Protein AF-A0A2E9N317-F1 (afdb_monomer_lite)

Radius of gyration: 18.7 Å; chains: 1; bounding box: 47×30×48 Å

Foldseek 3Di:
DDDDDDDDDPPPPDPVVPPDDDPPRDDDWDWDADPVRDIDIPVVCPPHDDDDDDDDDPPPPD

Structure (mmCIF, N/CA/C/O backbone):
data_AF-A0A2E9N317-F1
#
_entry.id   AF-A0A2E9N317-F1
#
loop_
_atom_site.group_PDB
_atom_site.id
_atom_site.type_symbol
_atom_site.label_atom_id
_atom_site.label_alt_id
_atom_site.label_comp_id
_atom_site.label_asym_id
_atom_site.label_entity_id
_atom_site.label_seq_id
_atom_site.pdbx_PDB_ins_code
_atom_site.Cartn_x
_atom_site.Cartn_y
_atom_site.Cartn_z
_atom_site.occupancy
_atom_site.B_iso_or_equ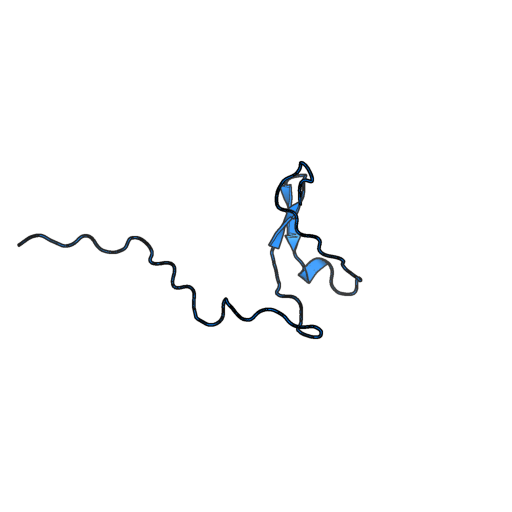iv
_atom_site.auth_seq_id
_atom_site.auth_comp_id
_atom_site.auth_asym_id
_atom_site.auth_atom_id
_atom_site.pdbx_PDB_model_num
ATOM 1 N N . MET A 1 1 ? 37.044 0.916 36.286 1.00 44.22 1 MET A N 1
ATOM 2 C CA . MET A 1 1 ? 35.883 0.015 36.107 1.00 44.22 1 MET A CA 1
ATOM 3 C C . MET A 1 1 ? 34.640 0.867 35.881 1.00 44.22 1 MET A C 1
ATOM 5 O O . MET A 1 1 ? 34.063 1.346 36.845 1.00 44.22 1 MET A O 1
ATOM 9 N N . ALA A 1 2 ? 34.260 1.110 34.627 1.00 40.16 2 ALA A N 1
ATOM 10 C CA . ALA A 1 2 ? 32.998 1.764 34.282 1.00 40.16 2 ALA A CA 1
ATOM 11 C C . ALA A 1 2 ? 32.164 0.755 33.489 1.00 40.16 2 ALA A C 1
ATOM 13 O O . ALA A 1 2 ? 32.618 0.235 32.471 1.00 40.16 2 ALA A O 1
ATOM 14 N N . ARG A 1 3 ? 30.988 0.407 34.018 1.00 43.22 3 ARG A N 1
ATOM 15 C CA . ARG A 1 3 ? 30.038 -0.495 33.365 1.00 43.22 3 ARG A CA 1
ATOM 16 C C . ARG A 1 3 ? 29.474 0.222 32.139 1.00 43.22 3 ARG A C 1
ATOM 18 O O . ARG A 1 3 ? 28.857 1.272 32.275 1.00 43.22 3 ARG A O 1
ATOM 25 N N . SER A 1 4 ? 29.744 -0.337 30.963 1.00 43.44 4 SER A N 1
ATOM 26 C CA . SER A 1 4 ? 29.181 0.096 29.686 1.00 43.44 4 SER A CA 1
ATOM 27 C C . SER A 1 4 ? 27.669 -0.151 29.693 1.00 43.44 4 SER A C 1
ATOM 29 O O . SER A 1 4 ? 27.219 -1.232 30.072 1.00 43.44 4 SER A O 1
ATOM 31 N N . VAL A 1 5 ? 26.893 0.866 29.329 1.00 56.09 5 VAL A N 1
ATOM 32 C CA . VAL A 1 5 ? 25.436 0.787 29.169 1.00 56.09 5 VAL A CA 1
ATOM 33 C C . VAL A 1 5 ? 25.155 0.096 27.827 1.00 56.09 5 VAL A C 1
ATOM 35 O O . VAL A 1 5 ? 25.648 0.594 26.813 1.00 56.09 5 VAL A O 1
ATOM 38 N N . PRO A 1 6 ? 24.421 -1.031 27.754 1.00 49.81 6 PRO A N 1
ATOM 39 C CA . PRO A 1 6 ? 24.160 -1.674 26.475 1.00 49.81 6 PRO A CA 1
ATOM 40 C C . PRO A 1 6 ? 22.871 -1.154 25.819 1.00 49.81 6 PRO A C 1
ATOM 42 O O . PRO A 1 6 ? 21.888 -0.851 26.488 1.00 49.81 6 PRO A O 1
ATOM 45 N N . ALA A 1 7 ? 22.894 -1.175 24.484 1.00 52.06 7 ALA A N 1
ATOM 46 C CA . ALA A 1 7 ? 21.753 -1.237 23.568 1.00 52.06 7 ALA A CA 1
ATOM 47 C C . ALA A 1 7 ? 20.848 0.007 23.432 1.00 52.06 7 ALA A C 1
ATOM 49 O O . ALA A 1 7 ? 19.731 0.049 23.937 1.00 52.06 7 ALA A O 1
ATOM 50 N N . ILE A 1 8 ? 21.253 0.937 22.562 1.00 54.34 8 ILE A N 1
ATOM 51 C CA . ILE A 1 8 ? 20.300 1.703 21.745 1.00 54.34 8 ILE A CA 1
ATOM 52 C C . ILE A 1 8 ? 20.282 1.048 20.363 1.00 54.34 8 ILE A C 1
ATOM 54 O O . ILE A 1 8 ? 21.132 1.314 19.526 1.00 54.34 8 ILE A O 1
ATOM 58 N N . ILE A 1 9 ? 19.362 0.093 20.213 1.00 57.84 9 ILE A N 1
ATOM 59 C CA . ILE A 1 9 ? 18.648 -0.310 18.990 1.00 57.84 9 ILE A CA 1
ATOM 60 C C . ILE A 1 9 ? 19.353 0.094 17.679 1.00 57.84 9 ILE A C 1
ATOM 62 O O . ILE A 1 9 ? 18.909 0.983 16.954 1.00 57.84 9 ILE A O 1
ATOM 66 N N . GLU A 1 10 ? 20.428 -0.613 17.335 1.00 52.84 10 GLU A N 1
ATOM 67 C CA . GLU A 1 10 ? 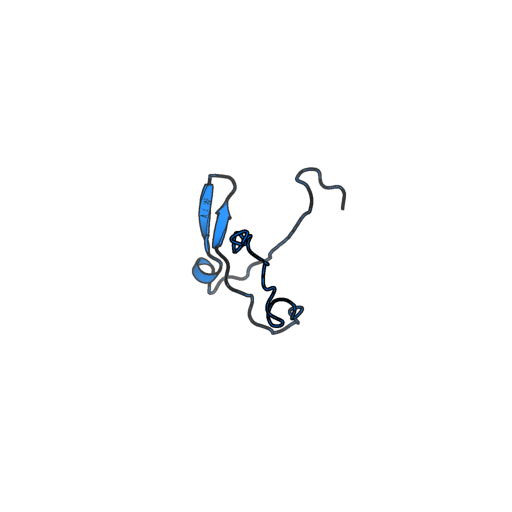20.911 -0.649 15.958 1.00 52.84 10 GLU A CA 1
ATOM 68 C C . GLU A 1 10 ? 19.809 -1.342 15.149 1.00 52.84 10 GLU A C 1
ATOM 70 O O . GLU A 1 10 ? 19.603 -2.557 15.266 1.00 52.84 10 GLU A O 1
ATOM 75 N N . ARG A 1 11 ? 19.036 -0.569 14.376 1.00 60.84 11 ARG A N 1
ATOM 76 C CA . ARG A 1 11 ? 18.131 -1.107 13.357 1.00 60.84 11 ARG A CA 1
ATOM 77 C C . ARG A 1 11 ? 18.975 -1.975 12.430 1.00 60.84 11 ARG A C 1
ATOM 79 O O . ARG A 1 11 ? 19.540 -1.482 11.457 1.00 60.84 11 ARG A O 1
ATOM 86 N N . ARG A 1 12 ? 19.037 -3.281 12.694 1.00 61.25 12 ARG A N 1
ATOM 87 C CA . ARG A 1 12 ? 19.521 -4.252 11.719 1.00 61.25 12 ARG A CA 1
ATOM 88 C C . ARG A 1 12 ? 18.525 -4.239 10.569 1.00 61.25 12 ARG A C 1
ATOM 90 O O . ARG A 1 12 ? 17.566 -5.003 10.560 1.00 61.25 12 ARG A O 1
ATOM 97 N N . ARG A 1 13 ? 18.737 -3.349 9.600 1.00 60.97 13 ARG A N 1
ATOM 98 C CA . ARG A 1 13 ? 18.195 -3.515 8.258 1.00 60.97 13 ARG A CA 1
ATOM 99 C C . ARG A 1 13 ? 18.828 -4.802 7.743 1.00 60.97 13 ARG A C 1
ATOM 101 O O . ARG A 1 13 ? 19.969 -4.802 7.289 1.00 60.97 13 ARG A O 1
ATOM 108 N N . THR A 1 14 ? 18.139 -5.922 7.924 1.00 54.66 14 THR A N 1
ATOM 109 C CA . THR A 1 14 ? 18.556 -7.183 7.325 1.00 54.66 14 THR A CA 1
ATOM 110 C C . THR A 1 14 ? 18.613 -6.972 5.816 1.00 54.66 14 THR A C 1
ATOM 112 O O . THR A 1 14 ? 17.803 -6.251 5.234 1.00 54.66 14 THR A O 1
ATOM 115 N N . LYS A 1 15 ? 19.611 -7.581 5.180 1.00 50.28 15 LYS A N 1
ATOM 116 C CA . LYS A 1 15 ? 19.882 -7.512 3.737 1.00 50.28 15 LYS A CA 1
ATOM 117 C C . LYS A 1 15 ? 18.692 -7.971 2.867 1.00 50.28 15 LYS A C 1
ATOM 119 O O . LYS A 1 15 ? 18.689 -7.734 1.666 1.00 50.28 15 LYS A O 1
ATOM 124 N N . GLU A 1 16 ? 17.674 -8.580 3.477 1.00 57.09 16 GLU A N 1
ATOM 125 C CA . GLU A 1 16 ? 16.398 -8.936 2.847 1.00 57.09 16 GLU A CA 1
ATOM 126 C C . GLU A 1 16 ? 15.428 -7.754 2.673 1.00 57.09 16 GLU A C 1
ATOM 128 O O . GLU A 1 16 ? 14.579 -7.790 1.790 1.00 57.09 16 GLU A O 1
ATOM 133 N N . MET A 1 17 ? 15.578 -6.664 3.435 1.00 57.16 17 MET A N 1
ATOM 134 C CA . MET A 1 17 ? 14.673 -5.502 3.390 1.00 57.16 17 MET A CA 1
ATOM 135 C C . MET A 1 17 ? 14.878 -4.581 2.177 1.00 57.16 17 MET A C 1
ATOM 137 O O . MET A 1 17 ? 14.238 -3.538 2.081 1.00 57.16 17 MET A O 1
ATOM 141 N N . SER A 1 18 ? 15.792 -4.918 1.265 1.00 59.56 18 SER A N 1
ATOM 142 C CA . SER A 1 18 ? 16.159 -4.069 0.125 1.00 59.56 18 SER A CA 1
ATOM 143 C C . SER A 1 18 ? 15.989 -4.746 -1.231 1.00 59.56 18 SER A C 1
ATOM 145 O O . SER A 1 18 ? 16.584 -4.293 -2.211 1.00 59.56 18 SER A O 1
ATOM 147 N N . ARG A 1 19 ? 15.203 -5.826 -1.334 1.00 75.25 19 ARG A N 1
ATOM 148 C CA . ARG A 1 19 ? 14.791 -6.283 -2.661 1.00 75.25 19 ARG A CA 1
ATOM 149 C C . ARG A 1 19 ? 13.740 -5.312 -3.190 1.00 75.25 19 ARG A C 1
ATOM 151 O O . ARG A 1 19 ? 12.616 -5.277 -2.703 1.00 75.25 19 ARG A O 1
ATOM 158 N N . MET A 1 20 ? 14.123 -4.527 -4.193 1.00 84.31 20 MET A N 1
ATOM 159 C CA . MET A 1 20 ? 13.166 -3.775 -4.996 1.00 84.31 20 MET A CA 1
ATOM 160 C C . MET A 1 20 ? 12.206 -4.780 -5.637 1.00 84.31 20 MET A C 1
ATOM 162 O O . MET A 1 20 ? 12.657 -5.704 -6.324 1.00 84.31 20 MET A O 1
ATOM 166 N N . ILE A 1 21 ? 10.913 -4.644 -5.337 1.00 88.00 21 ILE A N 1
ATOM 167 C CA . ILE A 1 21 ? 9.874 -5.497 -5.916 1.00 88.00 21 ILE A CA 1
ATOM 168 C C . ILE A 1 21 ? 9.883 -5.338 -7.437 1.00 88.00 21 ILE A C 1
ATOM 170 O O . ILE A 1 21 ? 10.139 -4.248 -7.954 1.00 88.00 21 ILE A O 1
ATOM 174 N N . LYS A 1 22 ? 9.648 -6.436 -8.148 1.00 91.12 22 LYS 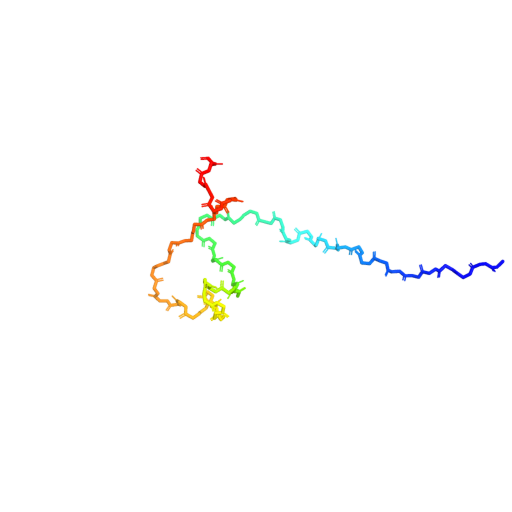A N 1
ATOM 175 C CA . LYS A 1 22 ? 9.559 -6.456 -9.609 1.00 91.12 22 LYS A CA 1
ATOM 176 C C . LYS A 1 22 ? 8.149 -6.829 -10.039 1.00 91.12 22 LYS A C 1
ATOM 178 O O . LYS A 1 22 ? 7.368 -7.364 -9.257 1.00 91.12 22 LYS A O 1
ATOM 183 N N . GLU A 1 23 ? 7.829 -6.566 -11.298 1.00 92.69 23 GLU A N 1
ATOM 184 C CA . GLU A 1 23 ? 6.581 -7.041 -11.892 1.00 92.69 23 GLU A CA 1
ATOM 185 C C . GLU A 1 23 ? 6.459 -8.565 -11.748 1.00 92.69 23 GLU A C 1
ATOM 187 O O . GLU A 1 23 ? 7.423 -9.303 -11.960 1.00 92.69 23 GLU A O 1
ATOM 192 N N . GLY A 1 24 ? 5.273 -9.026 -11.351 1.00 93.50 24 GLY A N 1
ATOM 193 C CA . GLY A 1 24 ? 4.996 -10.437 -11.079 1.00 93.50 24 GLY A CA 1
ATOM 194 C C . GLY A 1 24 ? 5.385 -10.921 -9.677 1.00 93.50 24 GLY A C 1
ATOM 195 O O . GLY A 1 24 ? 4.882 -11.967 -9.265 1.00 93.50 24 GLY A O 1
ATOM 196 N N . ASP A 1 25 ? 6.202 -10.178 -8.916 1.00 93.25 25 ASP A N 1
ATOM 197 C CA . ASP A 1 25 ? 6.417 -10.496 -7.500 1.00 93.25 25 ASP A CA 1
ATOM 198 C C . ASP A 1 25 ? 5.089 -10.290 -6.731 1.00 93.25 25 ASP A C 1
ATOM 200 O O . ASP A 1 25 ? 4.374 -9.310 -6.974 1.00 93.25 25 ASP A O 1
ATOM 204 N N . PRO A 1 26 ? 4.725 -11.185 -5.793 1.00 90.94 26 PRO A N 1
ATOM 205 C CA . PRO A 1 26 ? 3.560 -10.967 -4.947 1.00 90.94 26 PRO A CA 1
ATOM 206 C C . PRO A 1 26 ? 3.760 -9.708 -4.095 1.00 90.94 26 PRO A C 1
ATOM 208 O O . PRO A 1 26 ? 4.832 -9.499 -3.520 1.00 90.94 26 PRO A O 1
ATOM 211 N N . ALA A 1 27 ? 2.717 -8.881 -3.994 1.00 91.44 27 ALA A N 1
ATOM 212 C CA . ALA A 1 27 ? 2.745 -7.699 -3.143 1.00 91.44 27 ALA A CA 1
ATOM 213 C C . ALA A 1 27 ? 3.025 -8.106 -1.679 1.00 91.44 27 ALA A C 1
ATOM 215 O O . ALA A 1 27 ? 2.361 -9.020 -1.176 1.00 91.44 27 ALA A O 1
ATOM 216 N N . PRO A 1 28 ? 3.985 -7.458 -0.990 1.00 90.94 28 PRO A N 1
ATOM 217 C CA . PRO A 1 28 ? 4.208 -7.686 0.432 1.00 90.94 28 PRO A CA 1
ATOM 218 C C . PRO A 1 28 ? 2.938 -7.387 1.226 1.00 90.94 28 PRO A C 1
ATOM 220 O O . PRO A 1 28 ? 2.276 -6.380 0.972 1.00 90.94 28 PRO A O 1
ATOM 223 N N . ASP A 1 29 ? 2.606 -8.245 2.188 1.00 93.19 29 ASP A N 1
ATOM 224 C CA . ASP A 1 29 ? 1.476 -7.979 3.077 1.00 93.19 29 ASP A CA 1
ATOM 225 C C . ASP A 1 29 ? 1.792 -6.776 3.975 1.00 93.19 29 ASP A C 1
ATOM 227 O O . ASP A 1 29 ? 2.937 -6.576 4.397 1.00 93.19 29 ASP A O 1
ATOM 231 N N . PHE A 1 30 ? 0.774 -5.971 4.258 1.00 92.94 30 PHE A N 1
ATOM 232 C CA . PHE A 1 30 ? 0.884 -4.829 5.155 1.00 92.94 30 PHE A CA 1
ATOM 233 C C . PHE A 1 30 ? -0.441 -4.562 5.857 1.00 92.94 30 PHE A C 1
ATOM 235 O O . PHE A 1 30 ? -1.517 -4.885 5.350 1.00 92.94 30 PHE A O 1
ATOM 242 N N . THR A 1 31 ? -0.326 -3.903 7.005 1.00 97.25 31 THR A N 1
ATOM 243 C CA . THR A 1 31 ? -1.443 -3.377 7.783 1.00 97.25 31 THR A CA 1
ATOM 244 C C . THR A 1 31 ? -1.236 -1.877 7.962 1.00 97.25 31 THR A C 1
ATOM 246 O O . THR A 1 31 ? -0.136 -1.443 8.308 1.00 97.25 31 THR A O 1
ATOM 249 N N . THR A 1 32 ? -2.270 -1.082 7.706 1.00 94.88 32 THR A N 1
ATOM 250 C CA . THR A 1 32 ? -2.263 0.378 7.872 1.00 94.88 32 THR A CA 1
ATOM 251 C C . THR A 1 32 ? -3.562 0.847 8.515 1.00 94.88 32 THR A C 1
ATOM 253 O O . THR A 1 32 ? -4.510 0.078 8.647 1.00 94.88 32 TH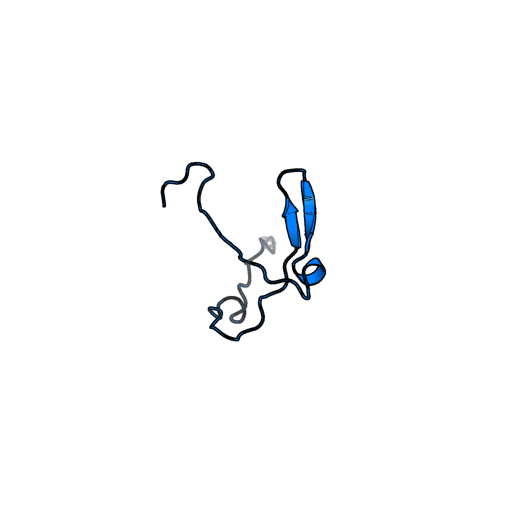R A O 1
ATOM 256 N N . LEU A 1 33 ? -3.602 2.119 8.897 1.00 96.38 33 LEU A N 1
ATOM 257 C CA . LEU A 1 33 ? -4.835 2.800 9.262 1.00 96.38 33 LEU A CA 1
ATOM 258 C C . LEU A 1 33 ? -5.373 3.573 8.059 1.00 96.38 33 LEU A C 1
ATOM 260 O O . LEU A 1 33 ? -4.597 4.170 7.306 1.00 96.38 33 LEU A O 1
ATOM 264 N N . ASP A 1 34 ? -6.689 3.555 7.881 1.00 93.25 34 ASP A N 1
ATOM 265 C CA . ASP A 1 34 ? -7.371 4.451 6.954 1.00 93.25 34 ASP A CA 1
ATOM 266 C C . ASP A 1 34 ? -7.519 5.873 7.533 1.00 93.25 34 ASP A C 1
ATOM 268 O O . ASP A 1 34 ? -7.119 6.171 8.661 1.00 93.25 34 ASP A O 1
ATOM 272 N N . HIS A 1 35 ? -8.119 6.773 6.752 1.00 90.62 35 HIS A N 1
ATOM 273 C CA . HIS A 1 35 ? -8.338 8.173 7.133 1.00 90.62 35 HIS A CA 1
ATOM 274 C C . HIS A 1 35 ? -9.273 8.376 8.341 1.00 90.62 35 HIS A C 1
ATOM 276 O O . HIS A 1 35 ? -9.327 9.477 8.885 1.00 90.62 35 HIS A O 1
ATOM 282 N N . THR A 1 36 ? -10.005 7.344 8.760 1.00 97.12 36 THR A N 1
ATOM 283 C CA . THR A 1 36 ? -10.870 7.351 9.949 1.00 97.12 36 THR A CA 1
ATOM 284 C C . THR A 1 36 ? -10.249 6.618 11.139 1.00 97.12 36 THR A C 1
ATOM 286 O O . THR A 1 36 ? -10.816 6.632 12.229 1.00 97.12 36 THR A O 1
ATOM 289 N N . GLY A 1 37 ? -9.067 6.020 10.957 1.00 96.94 37 GLY A N 1
ATOM 290 C CA . GLY A 1 37 ? -8.361 5.259 11.982 1.00 96.94 37 GLY A CA 1
ATOM 291 C C . GLY A 1 37 ? -8.737 3.778 12.042 1.00 96.94 37 GLY A C 1
ATOM 292 O O . GLY A 1 37 ? -8.329 3.112 12.992 1.00 96.94 37 GLY A O 1
ATOM 293 N N . ASN A 1 38 ? -9.478 3.243 11.065 1.00 97.94 38 ASN A N 1
ATOM 294 C CA . ASN A 1 38 ? -9.745 1.805 11.017 1.00 97.94 38 ASN A CA 1
ATOM 295 C C . ASN A 1 38 ? -8.528 1.052 10.491 1.00 97.94 38 ASN A C 1
ATOM 297 O O . ASN A 1 38 ? -7.847 1.514 9.574 1.00 97.94 38 ASN A O 1
ATOM 301 N N . GLU A 1 39 ? -8.297 -0.141 11.032 1.00 97.94 39 GLU A N 1
ATOM 302 C CA . GLU A 1 39 ? -7.278 -1.046 10.518 1.00 97.94 39 GLU A CA 1
ATOM 303 C C . GLU A 1 39 ? -7.693 -1.610 9.153 1.00 97.94 39 GLU A C 1
ATOM 305 O O . GLU A 1 39 ? -8.807 -2.101 8.977 1.00 97.94 39 GLU A O 1
ATOM 310 N N . VAL A 1 40 ? -6.770 -1.558 8.194 1.00 96.50 40 VAL A N 1
ATOM 311 C CA . VAL A 1 40 ? -6.908 -2.156 6.867 1.00 96.50 40 VAL A CA 1
ATOM 312 C C . VAL A 1 40 ? -5.689 -3.025 6.596 1.00 96.50 40 VAL A C 1
ATOM 314 O O . VAL A 1 40 ? -4.550 -2.559 6.702 1.00 96.50 40 VAL A O 1
ATOM 317 N N . ARG A 1 41 ? -5.918 -4.279 6.200 1.00 97.50 41 ARG A N 1
ATOM 318 C CA . ARG A 1 41 ? -4.866 -5.218 5.796 1.00 97.50 41 ARG A CA 1
ATOM 319 C C . ARG A 1 41 ? -4.961 -5.482 4.303 1.00 97.50 41 ARG A C 1
ATOM 321 O O . ARG A 1 41 ? -6.054 -5.665 3.771 1.00 97.50 41 ARG A O 1
ATOM 328 N N . LEU A 1 42 ? -3.825 -5.571 3.612 1.00 95.88 42 LEU A N 1
ATOM 329 C CA . LEU A 1 42 ? -3.828 -5.919 2.186 1.00 95.88 42 LEU A CA 1
ATOM 330 C C . LEU A 1 42 ? -4.479 -7.292 1.942 1.00 95.88 42 LEU A C 1
ATOM 332 O O . LEU A 1 42 ? -5.185 -7.490 0.953 1.00 95.88 42 LEU A O 1
ATOM 336 N N . SER A 1 43 ? -4.267 -8.233 2.863 1.00 96.56 43 SER A N 1
ATOM 337 C CA . SER A 1 43 ? -4.859 -9.572 2.835 1.00 96.56 43 SER A CA 1
ATOM 338 C C . SER A 1 43 ? -6.393 -9.582 2.823 1.00 96.56 43 SER A C 1
ATOM 340 O O . SER A 1 43 ? -6.964 -10.491 2.215 1.00 96.56 43 SER A O 1
ATOM 342 N N . ASP A 1 44 ? -7.048 -8.571 3.396 1.00 97.38 44 ASP A N 1
ATOM 343 C CA . ASP A 1 44 ? -8.512 -8.453 3.405 1.00 97.38 44 ASP A CA 1
ATOM 344 C C . ASP A 1 44 ? -9.071 -8.087 2.015 1.00 97.38 44 ASP A C 1
ATOM 346 O O . ASP A 1 44 ? -10.238 -8.337 1.718 1.00 97.38 44 ASP A O 1
ATOM 350 N N . LEU A 1 45 ? -8.229 -7.550 1.122 1.00 95.69 45 LEU A N 1
ATOM 351 C CA . LEU A 1 45 ? -8.583 -7.169 -0.252 1.00 95.69 45 LEU A CA 1
ATOM 352 C C . LEU A 1 45 ? -8.305 -8.276 -1.286 1.00 95.69 45 LEU A C 1
ATOM 354 O O . LEU A 1 45 ? -8.390 -8.042 -2.496 1.00 95.69 45 LEU A O 1
ATOM 358 N N . LYS A 1 46 ? -7.959 -9.495 -0.849 1.00 95.31 46 LYS A N 1
ATOM 359 C CA . LYS A 1 46 ? -7.683 -10.617 -1.760 1.00 95.31 46 LYS A CA 1
ATOM 360 C C . LYS A 1 46 ? -8.858 -10.893 -2.704 1.00 95.31 46 LYS A C 1
ATOM 362 O O . LYS A 1 46 ? -10.018 -10.902 -2.309 1.00 95.31 46 LYS A O 1
ATOM 367 N N . GLY A 1 47 ? -8.531 -11.160 -3.969 1.00 95.69 47 GLY A N 1
ATOM 368 C CA . GLY A 1 47 ? -9.510 -11.387 -5.038 1.00 95.69 47 GLY A CA 1
ATOM 369 C C . G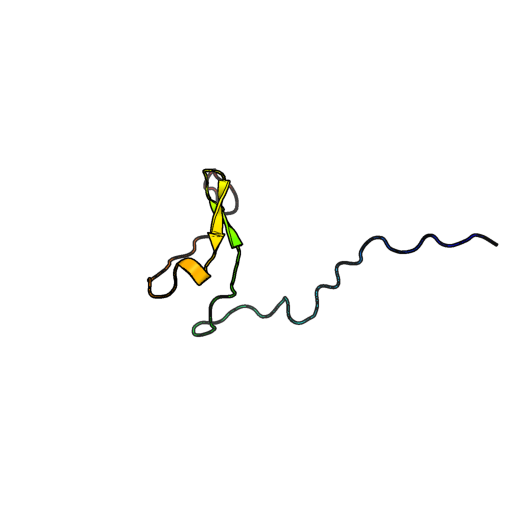LY A 1 47 ? -9.980 -10.110 -5.741 1.00 95.69 47 GLY A C 1
ATOM 370 O O . GLY A 1 47 ? -10.607 -10.202 -6.794 1.00 95.69 47 GLY A O 1
ATOM 371 N N . GLN A 1 48 ? -9.632 -8.931 -5.222 1.00 96.75 48 GLN A N 1
ATOM 372 C CA . GLN A 1 48 ? -9.917 -7.646 -5.857 1.00 96.75 48 GLN A CA 1
ATOM 373 C C . GLN A 1 48 ? -8.682 -7.112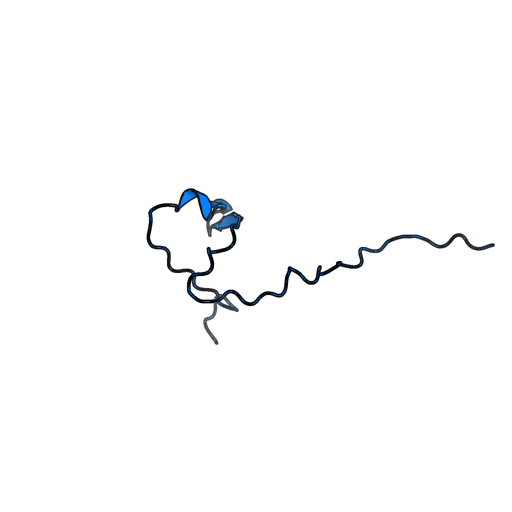 -6.594 1.00 96.75 48 GLN A C 1
ATOM 375 O O . GLN A 1 48 ? -7.541 -7.375 -6.208 1.00 96.75 48 GLN A O 1
ATOM 380 N N . LYS A 1 49 ? -8.899 -6.338 -7.664 1.00 95.69 49 LYS A N 1
ATOM 381 C CA . LYS A 1 49 ? -7.825 -5.553 -8.290 1.00 95.69 49 LYS A CA 1
ATOM 382 C C . LYS A 1 49 ? -7.601 -4.295 -7.458 1.00 95.69 49 LYS A C 1
ATOM 384 O O . LYS A 1 49 ? -8.526 -3.506 -7.295 1.00 95.69 49 LYS A O 1
ATOM 389 N N . VAL A 1 50 ? -6.381 -4.106 -6.966 1.00 94.44 50 VAL A N 1
ATOM 390 C CA . VAL A 1 50 ? -6.016 -2.997 -6.076 1.00 94.44 50 VAL A CA 1
ATOM 391 C C . VAL A 1 50 ? -4.945 -2.138 -6.743 1.00 94.44 50 VAL A C 1
ATOM 393 O O . VAL A 1 50 ? -3.942 -2.664 -7.221 1.00 94.44 50 VAL A O 1
ATOM 396 N N . TRP A 1 51 ? -5.143 -0.819 -6.756 1.00 93.94 51 TRP A N 1
ATOM 397 C CA . TRP A 1 51 ? -4.124 0.159 -7.142 1.00 93.94 51 TRP A CA 1
ATOM 398 C C . TRP A 1 51 ? -3.616 0.854 -5.878 1.00 93.94 51 TRP A C 1
ATOM 400 O O . TRP A 1 51 ? -4.384 1.521 -5.190 1.00 93.94 51 TRP A O 1
ATOM 410 N N . LEU A 1 52 ? -2.326 0.702 -5.570 1.00 91.31 52 LEU A N 1
ATOM 411 C CA . LEU A 1 52 ? -1.680 1.374 -4.443 1.00 91.31 52 LEU A CA 1
ATOM 412 C C . LEU A 1 52 ? -0.910 2.611 -4.922 1.00 91.31 52 LEU A C 1
ATOM 414 O O . LEU A 1 52 ? -0.051 2.504 -5.798 1.00 91.31 52 LEU A O 1
ATOM 418 N N . TRP A 1 53 ? -1.216 3.777 -4.355 1.00 88.88 53 TRP A N 1
ATOM 419 C CA . TRP A 1 53 ? -0.579 5.047 -4.707 1.00 88.88 53 TRP A CA 1
ATOM 420 C C . TRP A 1 53 ? 0.055 5.681 -3.466 1.00 88.88 53 TRP A C 1
ATOM 422 O O . TRP A 1 53 ? -0.639 6.053 -2.524 1.00 88.88 53 TRP A O 1
ATOM 432 N N . PHE A 1 54 ? 1.385 5.797 -3.467 1.00 86.44 54 PHE A N 1
ATOM 433 C CA . PHE A 1 54 ? 2.155 6.454 -2.410 1.00 86.44 54 PHE A CA 1
ATOM 434 C C . PHE A 1 54 ? 2.454 7.910 -2.785 1.00 86.44 54 PHE A C 1
ATOM 436 O O . PHE A 1 54 ? 2.891 8.181 -3.904 1.00 86.44 54 PHE A O 1
ATOM 443 N N . PHE A 1 55 ? 2.263 8.842 -1.849 1.00 82.31 55 PHE A N 1
ATOM 444 C CA . PHE A 1 55 ? 2.532 10.270 -2.039 1.00 82.31 55 PHE A CA 1
ATOM 445 C C . PHE A 1 55 ? 3.239 10.868 -0.812 1.00 82.31 55 PHE A C 1
ATOM 447 O O . PHE A 1 55 ? 3.039 10.414 0.313 1.00 82.31 55 PHE A O 1
ATOM 454 N N . SER A 1 56 ? 4.098 11.869 -1.031 1.00 76.38 56 SER A N 1
ATOM 455 C CA . SER A 1 56 ? 5.043 12.377 -0.016 1.00 76.38 56 SER A CA 1
ATOM 456 C C . SER A 1 56 ? 4.443 13.426 0.927 1.00 76.38 56 SER A C 1
ATOM 458 O O . SER A 1 56 ? 4.945 13.631 2.029 1.00 76.38 56 SER A O 1
ATOM 460 N N . SER A 1 57 ? 3.391 14.125 0.496 1.00 70.69 57 SER A N 1
ATOM 461 C CA . SER A 1 57 ? 2.704 15.154 1.279 1.00 70.69 57 SER A CA 1
ATOM 462 C C . SER A 1 57 ? 1.242 15.252 0.841 1.00 70.69 57 SER A C 1
ATOM 464 O O . SER A 1 57 ? 0.978 15.156 -0.361 1.00 70.69 57 SER A O 1
ATOM 466 N N . PRO A 1 58 ? 0.290 15.504 1.761 1.00 64.94 58 PRO A N 1
ATOM 467 C CA . PRO A 1 58 ? -1.117 15.725 1.414 1.00 64.94 58 PRO A CA 1
ATOM 468 C C . PRO A 1 58 ? -1.345 16.922 0.466 1.00 64.94 58 PRO A C 1
ATOM 470 O O . PRO A 1 58 ? -2.446 17.079 -0.049 1.00 64.94 58 PRO A O 1
ATOM 473 N N . GLY A 1 59 ? -0.319 17.752 0.219 1.00 62.50 59 GLY A N 1
ATOM 474 C CA . GLY A 1 59 ? -0.356 18.936 -0.650 1.00 62.50 59 GLY A CA 1
ATOM 475 C C . GLY A 1 59 ? 0.176 18.765 -2.082 1.00 62.50 59 GLY A C 1
ATOM 476 O O . GLY A 1 59 ? 0.392 19.770 -2.748 1.00 62.50 59 GLY A O 1
ATOM 477 N N . GLY A 1 60 ? 0.413 17.540 -2.566 1.00 56.28 60 GLY A N 1
ATOM 478 C CA . GLY A 1 60 ? 0.488 17.258 -4.013 1.00 56.28 60 GLY A CA 1
ATOM 479 C C . GLY A 1 60 ? 1.666 17.834 -4.817 1.00 56.28 60 GLY A C 1
ATOM 480 O O . GLY A 1 60 ? 1.598 17.837 -6.041 1.00 56.28 60 GLY A O 1
ATOM 481 N N . GLY A 1 61 ? 2.742 18.303 -4.184 1.00 59.19 61 GLY A N 1
ATOM 482 C CA . GLY A 1 61 ? 3.965 18.702 -4.893 1.00 59.19 61 GLY A CA 1
ATOM 483 C C . GLY A 1 61 ? 4.941 17.535 -5.043 1.00 59.19 61 GLY A C 1
ATOM 484 O O . GLY A 1 61 ? 5.885 17.457 -4.263 1.00 59.19 61 GLY A O 1
ATOM 485 N N . ASN A 1 62 ? 4.700 16.627 -5.991 1.00 57.62 62 ASN A N 1
ATOM 486 C CA . ASN A 1 62 ? 5.652 15.596 -6.432 1.00 57.62 62 ASN A CA 1
ATOM 487 C C . ASN A 1 62 ? 5.791 15.652 -7.953 1.00 57.62 62 ASN A C 1
ATOM 489 O O . ASN A 1 62 ? 4.745 15.834 -8.615 1.00 57.62 62 ASN A O 1
#

pLDDT: mean 78.12, std 19.16, range [40.16, 97.94]

Secondary structure (DSSP, 8-state):
--PPPP--------GGGG----TTSPPPP-EEE-TTS-EEEGGGGTTS-------S-TT---

Sequence (62 aa):
MARSVPAIIERRRTKEMSRMIKEGDPAPDFTTLDHTGNEVRLSDLKGQKVWLWFFSSPGGGN